Protein AF-A0A529ZF61-F1 (afdb_monomer_lite)

Structure (mmCIF, N/CA/C/O backbone):
data_AF-A0A529ZF61-F1
#
_entry.id   AF-A0A529ZF61-F1
#
loop_
_atom_site.group_PDB
_atom_site.id
_atom_site.type_symbol
_atom_site.label_atom_id
_atom_site.label_alt_id
_atom_site.label_comp_id
_atom_site.label_asym_id
_atom_site.label_entity_id
_atom_site.label_seq_id
_atom_site.pdbx_PDB_ins_code
_atom_site.Cartn_x
_atom_site.Cartn_y
_atom_site.Cartn_z
_atom_site.occupancy
_atom_site.B_iso_or_equiv
_atom_site.auth_seq_id
_atom_site.auth_comp_id
_atom_site.auth_asym_id
_atom_site.auth_atom_id
_atom_site.pdbx_PDB_model_num
ATOM 1 N N . ARG A 1 1 ? 2.790 2.480 24.244 1.00 47.09 1 ARG A N 1
ATOM 2 C CA . ARG A 1 1 ? 1.810 1.362 24.309 1.00 47.09 1 ARG A CA 1
ATOM 3 C C . ARG A 1 1 ? 0.927 1.600 25.527 1.00 47.09 1 ARG A C 1
ATOM 5 O O . ARG A 1 1 ? 1.387 1.352 26.634 1.00 47.09 1 ARG A O 1
ATOM 12 N N . ILE A 1 2 ? -0.269 2.151 25.329 1.00 49.22 2 ILE A N 1
ATOM 13 C CA . ILE A 1 2 ? -1.208 2.458 26.418 1.00 49.22 2 ILE A CA 1
ATOM 14 C C . ILE A 1 2 ? -1.855 1.134 26.850 1.00 49.22 2 ILE A C 1
ATOM 16 O O . ILE A 1 2 ? -2.255 0.342 25.997 1.00 49.22 2 ILE A O 1
ATOM 20 N N . ARG A 1 3 ? -1.831 0.834 28.154 1.00 48.50 3 ARG A N 1
ATOM 21 C CA . ARG A 1 3 ? -2.262 -0.460 28.727 1.00 48.50 3 ARG A CA 1
ATOM 22 C C . ARG A 1 3 ? -3.694 -0.446 29.280 1.00 48.50 3 ARG A C 1
ATOM 24 O O . ARG A 1 3 ? -4.163 -1.489 29.718 1.00 48.50 3 ARG A O 1
ATOM 31 N N . GLN A 1 4 ? -4.358 0.705 29.286 1.00 56.72 4 GLN A N 1
ATOM 32 C CA . GLN A 1 4 ? -5.695 0.878 29.862 1.00 56.72 4 GLN A CA 1
ATOM 33 C C . GLN A 1 4 ? -6.815 0.511 28.869 1.00 56.72 4 GLN A C 1
ATOM 35 O O . GLN A 1 4 ? -6.564 0.501 27.660 1.00 56.72 4 GLN A O 1
ATOM 40 N N . PRO A 1 5 ? -8.042 0.233 29.343 1.00 59.53 5 PRO A N 1
ATOM 41 C CA . PRO A 1 5 ? -9.235 0.117 28.504 1.00 59.53 5 PRO A CA 1
ATOM 42 C C . PRO A 1 5 ? -9.535 1.430 27.766 1.00 59.53 5 PRO A C 1
ATOM 44 O O . PRO A 1 5 ? -9.370 2.505 28.330 1.00 59.53 5 PRO A O 1
ATOM 47 N N . VAL A 1 6 ? -10.042 1.354 26.530 1.00 57.03 6 VAL A N 1
ATOM 48 C CA . VAL A 1 6 ? -10.346 2.534 25.682 1.00 57.03 6 VAL A CA 1
ATOM 49 C C . VAL A 1 6 ? -11.291 3.536 26.366 1.00 57.03 6 VAL A C 1
ATOM 51 O O . VAL A 1 6 ? -11.205 4.731 26.109 1.00 57.03 6 VAL A O 1
ATOM 54 N N . ALA A 1 7 ? -12.165 3.064 27.261 1.00 61.81 7 ALA A N 1
ATOM 55 C CA . ALA A 1 7 ? -13.092 3.900 28.026 1.00 61.81 7 ALA A CA 1
ATOM 56 C C . ALA A 1 7 ? -12.410 4.822 29.058 1.00 61.81 7 ALA A C 1
ATOM 58 O O . ALA A 1 7 ? -13.044 5.755 29.540 1.00 61.81 7 ALA A O 1
ATOM 59 N N . GLU A 1 8 ? -11.147 4.560 29.398 1.00 59.91 8 GLU A N 1
ATOM 60 C CA . GLU A 1 8 ? -10.385 5.281 30.426 1.00 59.91 8 GLU A CA 1
ATOM 61 C C . GLU A 1 8 ? -9.317 6.209 29.829 1.00 59.91 8 GLU A C 1
ATOM 63 O O . GLU A 1 8 ? -8.591 6.868 30.568 1.00 59.91 8 GLU A O 1
ATOM 68 N N . TRP A 1 9 ? -9.196 6.264 28.500 1.00 61.72 9 TRP A N 1
ATOM 69 C CA . TRP A 1 9 ? -8.177 7.077 27.838 1.00 61.72 9 TRP A CA 1
ATOM 70 C C . TRP A 1 9 ? -8.587 8.547 27.780 1.00 61.72 9 TRP A C 1
ATOM 72 O O . TRP A 1 9 ? -9.717 8.889 27.427 1.00 61.72 9 TRP A O 1
ATOM 82 N N . THR A 1 10 ? -7.632 9.425 28.065 1.00 60.22 10 THR A N 1
ATOM 83 C CA . THR A 1 10 ? -7.790 10.879 28.070 1.00 60.22 10 THR A CA 1
ATOM 84 C C . THR A 1 10 ? -6.970 11.532 26.956 1.00 60.22 10 THR A C 1
ATOM 86 O O . THR A 1 10 ? -6.077 10.922 26.364 1.00 60.22 10 THR A O 1
ATOM 89 N N . ARG A 1 11 ? -7.246 12.812 26.669 1.00 55.16 11 ARG A N 1
ATOM 90 C CA . ARG A 1 11 ? -6.496 13.605 25.673 1.00 55.16 11 ARG A CA 1
ATOM 91 C C . ARG A 1 11 ? -4.988 13.631 25.961 1.00 55.16 11 ARG A C 1
ATOM 93 O O . ARG A 1 11 ? -4.195 13.677 25.029 1.00 55.16 11 ARG A O 1
ATOM 100 N N . SER A 1 12 ? -4.610 13.553 27.234 1.00 56.81 12 SER A N 1
ATOM 101 C CA . SER A 1 12 ? -3.228 13.536 27.723 1.00 56.81 12 SER A CA 1
ATOM 102 C C . SER A 1 12 ? -2.463 12.260 27.352 1.00 56.81 12 SER A C 1
ATOM 104 O O . SER A 1 12 ? -1.235 12.266 27.337 1.00 56.81 12 SER A O 1
ATOM 106 N N . ASP A 1 13 ? -3.174 11.171 27.045 1.00 57.09 13 ASP A N 1
ATOM 107 C CA . ASP A 1 13 ? -2.575 9.871 26.732 1.00 57.09 13 ASP A CA 1
ATOM 108 C C . ASP A 1 13 ? -2.122 9.762 25.264 1.00 57.09 13 ASP A C 1
ATOM 110 O O . ASP A 1 13 ? -1.440 8.804 24.891 1.00 57.09 13 ASP A O 1
ATOM 114 N N . PHE A 1 14 ? -2.454 10.755 24.428 1.00 51.41 14 PHE A N 1
ATOM 115 C CA . PHE A 1 14 ? -2.071 10.820 23.018 1.00 51.41 14 PHE A CA 1
ATOM 116 C C . PHE A 1 14 ? -1.169 12.026 22.723 1.00 51.41 14 PHE A C 1
ATOM 118 O O . PHE A 1 14 ? -1.598 13.174 22.782 1.00 51.41 14 PHE A O 1
ATOM 125 N N . TYR A 1 15 ? 0.064 11.746 22.290 1.00 49.81 15 TYR A N 1
ATOM 126 C CA . TYR A 1 15 ? 0.941 12.705 21.616 1.00 49.81 15 TYR A CA 1
ATOM 127 C C . TYR A 1 15 ? 1.023 12.330 20.135 1.00 49.81 15 T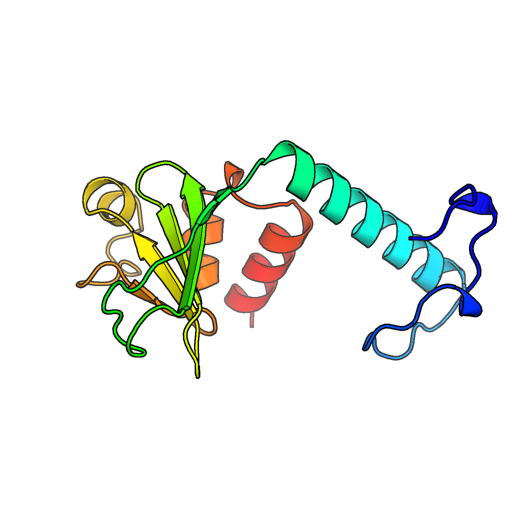YR A C 1
ATOM 129 O O . TYR A 1 15 ? 1.580 11.295 19.774 1.00 49.81 15 TYR A O 1
ATOM 137 N N . GLY A 1 16 ? 0.441 13.158 19.274 1.00 49.16 16 GLY A N 1
ATOM 138 C CA . GLY A 1 16 ? 0.479 12.992 17.827 1.00 49.16 16 GLY A CA 1
ATOM 139 C C . GLY A 1 16 ? 0.106 14.301 17.149 1.00 49.16 16 GLY A C 1
ATOM 140 O O . GLY A 1 16 ? -0.683 15.072 17.692 1.00 49.16 16 GLY A O 1
ATOM 141 N N . HIS A 1 17 ? 0.685 14.561 15.979 1.00 45.56 17 HIS A N 1
ATOM 142 C CA . HIS A 1 17 ? 0.456 15.761 15.173 1.00 45.56 17 HIS A CA 1
ATOM 143 C C . HIS A 1 17 ? -0.946 15.709 14.527 1.00 45.56 17 HIS A C 1
ATOM 145 O O . HIS A 1 17 ? -1.102 15.611 13.318 1.00 45.56 17 HIS A O 1
ATOM 151 N N . CYS A 1 18 ? -1.993 15.662 15.347 1.00 44.69 18 CYS A N 1
ATOM 152 C CA . CYS A 1 18 ? -3.380 15.775 14.921 1.00 44.69 18 CYS A CA 1
ATOM 153 C C . CYS A 1 18 ? -3.836 17.185 15.280 1.00 44.69 18 CYS A C 1
ATOM 155 O O . CYS A 1 18 ? -3.687 17.598 16.429 1.00 44.69 18 CYS A O 1
ATOM 157 N N . GLY A 1 19 ? -4.333 17.928 14.289 1.00 57.88 19 GLY A N 1
ATOM 158 C CA . GLY A 1 19 ? -4.872 19.276 14.479 1.00 57.88 19 GLY A CA 1
ATOM 159 C C . GLY A 1 19 ? -5.958 19.353 15.561 1.00 57.88 19 GLY A C 1
ATOM 160 O O . GLY A 1 19 ? -6.398 18.335 16.100 1.00 57.88 19 GLY A O 1
ATOM 161 N N . GLU A 1 20 ? -6.378 20.576 15.892 1.00 54.81 20 GLU A N 1
ATOM 162 C CA . GLU A 1 20 ? -7.343 20.843 16.965 1.00 54.81 20 GLU A CA 1
ATOM 163 C C . GLU A 1 20 ? -8.618 19.994 16.840 1.00 54.81 20 GLU A C 1
ATOM 165 O O . GLU A 1 20 ? -9.408 20.136 15.910 1.00 54.81 20 GLU A O 1
ATOM 170 N N . LEU A 1 21 ? -8.829 19.110 17.818 1.00 65.94 21 LEU A N 1
ATOM 171 C CA . LEU A 1 21 ? -10.090 18.402 18.015 1.00 65.94 21 LEU A CA 1
ATOM 172 C C . LEU A 1 21 ? -11.014 19.284 18.864 1.00 65.94 21 LEU A C 1
ATOM 174 O O . LEU A 1 21 ? -10.638 19.655 19.983 1.00 65.94 21 LEU A O 1
ATOM 178 N N . ALA A 1 22 ? -12.189 19.599 18.310 1.00 68.06 22 ALA A N 1
ATOM 179 C CA . ALA A 1 22 ? -13.136 20.590 18.826 1.00 68.06 22 ALA A CA 1
ATOM 180 C C . ALA A 1 22 ? -13.744 20.232 20.194 1.00 68.06 22 ALA A C 1
ATOM 182 O O . ALA A 1 22 ? -13.968 21.120 21.011 1.00 68.06 22 ALA A O 1
ATOM 183 N N . ASP A 1 23 ? -13.985 18.945 20.463 1.00 77.56 23 ASP A N 1
ATOM 184 C CA . ASP A 1 23 ? -14.584 18.473 21.714 1.00 77.56 23 ASP A CA 1
ATOM 185 C C . ASP A 1 23 ? -14.222 17.005 22.036 1.00 77.56 23 ASP A C 1
ATOM 187 O O . ASP A 1 23 ? -13.481 16.329 21.311 1.00 77.56 23 ASP A O 1
ATOM 191 N N . GLU A 1 24 ? -14.727 16.510 23.170 1.00 76.69 24 GLU A N 1
ATOM 192 C CA . GLU A 1 24 ? -14.509 15.137 23.635 1.00 76.69 24 GLU A CA 1
ATOM 193 C C . GLU A 1 24 ? -15.136 14.084 22.705 1.00 76.69 24 GLU A C 1
ATOM 195 O O . GLU A 1 24 ? -14.571 13.003 22.525 1.00 76.69 24 GLU A O 1
ATOM 200 N N . ALA A 1 25 ? -16.278 14.379 22.080 1.00 79.12 25 ALA A N 1
ATOM 201 C CA . ALA A 1 25 ? -16.935 13.452 21.164 1.00 79.12 25 ALA A CA 1
ATOM 202 C C . ALA A 1 25 ? -16.105 13.268 19.884 1.00 79.12 25 ALA A C 1
ATOM 204 O O . ALA A 1 25 ? -15.877 12.133 19.456 1.00 79.12 25 ALA A O 1
ATOM 205 N N . ALA A 1 26 ? -15.570 14.359 19.331 1.00 77.31 26 ALA A N 1
ATOM 206 C CA . ALA A 1 26 ? -14.634 14.350 18.212 1.00 77.31 26 ALA A CA 1
ATOM 207 C C . ALA A 1 26 ? -13.347 13.586 18.560 1.00 77.31 26 ALA A C 1
ATOM 209 O O . ALA A 1 26 ? -12.848 12.804 17.747 1.00 77.31 26 ALA A O 1
ATOM 210 N N . PHE A 1 27 ? -12.840 13.746 19.787 1.00 76.69 27 PHE A N 1
ATOM 211 C CA . PHE A 1 27 ? -11.702 12.969 20.277 1.00 76.69 27 PHE A CA 1
ATOM 212 C C . PHE A 1 27 ? -12.002 11.469 20.335 1.00 76.69 27 PHE A C 1
ATOM 214 O O . PHE A 1 27 ? -11.260 10.675 19.757 1.00 76.69 27 PHE A O 1
ATOM 221 N N . ARG A 1 28 ? -13.114 11.066 20.960 1.00 78.81 28 ARG A N 1
ATOM 222 C CA . ARG A 1 28 ? -13.519 9.654 21.053 1.00 78.81 28 ARG A CA 1
ATOM 223 C C . ARG A 1 28 ? -13.736 9.035 19.673 1.00 78.81 28 ARG A C 1
ATOM 225 O O . ARG A 1 28 ? -13.251 7.933 19.423 1.00 78.81 28 ARG A O 1
ATOM 232 N N . ALA A 1 29 ? -14.396 9.748 18.761 1.00 80.69 29 ALA A N 1
ATOM 233 C CA . ALA A 1 29 ? -14.576 9.302 17.382 1.00 80.69 29 ALA A CA 1
ATOM 234 C C . ALA A 1 29 ? -13.226 9.085 16.680 1.00 80.69 29 ALA A C 1
ATOM 236 O O . ALA A 1 29 ? -13.027 8.060 16.025 1.00 80.69 29 ALA A O 1
ATOM 237 N N . LYS A 1 30 ? -12.264 9.998 16.875 1.00 78.25 30 LYS A N 1
ATOM 238 C CA . LYS A 1 30 ? -10.925 9.863 16.295 1.00 78.25 30 LYS A CA 1
ATOM 239 C C . LYS A 1 30 ? -10.156 8.680 16.876 1.00 78.25 30 LYS A C 1
ATOM 241 O O . LYS A 1 30 ? -9.515 7.949 16.124 1.00 78.25 30 LYS A O 1
ATOM 246 N N . VAL A 1 31 ? -10.241 8.460 18.187 1.00 83.25 31 VAL A N 1
ATOM 247 C CA . VAL A 1 31 ? -9.620 7.306 18.856 1.00 83.25 31 VAL A CA 1
ATOM 248 C C . VAL A 1 31 ? -10.198 5.995 18.326 1.00 83.25 31 VAL A C 1
ATOM 250 O O . VAL A 1 31 ? -9.433 5.087 18.005 1.00 83.25 31 VAL A O 1
ATOM 253 N N . LEU A 1 32 ? -11.523 5.901 18.181 1.00 84.38 32 LEU A N 1
ATOM 254 C CA . LEU A 1 32 ? -12.179 4.718 17.617 1.00 84.38 32 LEU A CA 1
ATOM 255 C C . LEU A 1 32 ? -11.751 4.466 16.166 1.00 84.38 32 LEU A C 1
ATOM 257 O O . LEU A 1 32 ? -11.421 3.335 15.821 1.00 84.38 32 LEU A O 1
ATOM 261 N N . GLU A 1 33 ? -11.673 5.510 15.338 1.00 84.00 33 GLU A N 1
ATOM 262 C CA . GLU A 1 33 ? -11.172 5.400 13.963 1.00 84.00 33 GLU A CA 1
ATOM 263 C C . GLU A 1 33 ? -9.716 4.907 13.918 1.00 84.00 33 GLU A C 1
ATOM 265 O O . GLU A 1 33 ? -9.391 4.015 13.136 1.00 84.00 33 GLU A O 1
ATOM 270 N N . GLN A 1 34 ? -8.834 5.447 14.768 1.00 83.00 34 GLN A N 1
ATOM 271 C CA . GLN A 1 34 ? -7.437 5.004 14.847 1.00 83.00 34 GLN A CA 1
ATOM 272 C C . GLN A 1 34 ? -7.317 3.559 15.347 1.00 83.00 34 GLN A C 1
ATOM 274 O O . GLN A 1 34 ? -6.484 2.800 14.849 1.00 83.00 34 GLN A O 1
ATOM 279 N N . ALA A 1 35 ? -8.148 3.161 16.314 1.00 86.19 35 ALA A N 1
ATOM 280 C CA . ALA A 1 35 ? -8.184 1.795 16.821 1.00 86.19 35 ALA A CA 1
ATOM 281 C C . ALA A 1 35 ? -8.637 0.805 15.737 1.00 86.19 35 ALA A C 1
ATOM 283 O O . ALA A 1 35 ? -8.012 -0.245 15.570 1.00 86.19 35 ALA A O 1
ATOM 284 N N . GLU A 1 36 ? -9.669 1.161 14.971 1.00 88.06 36 GLU A N 1
ATOM 285 C CA . GLU A 1 36 ? -10.163 0.352 13.858 1.00 88.06 36 GLU A CA 1
ATOM 286 C C . GLU A 1 36 ? -9.129 0.259 12.731 1.00 88.06 36 GLU A C 1
ATOM 288 O O . GLU A 1 36 ? -8.788 -0.839 12.300 1.00 88.06 36 GLU A O 1
ATOM 293 N N . HIS A 1 37 ? -8.512 1.380 12.347 1.00 88.69 37 HIS A N 1
ATOM 294 C CA . HIS A 1 37 ? -7.414 1.400 11.376 1.00 88.69 37 HIS A CA 1
ATOM 295 C C . HIS A 1 37 ? -6.250 0.494 11.801 1.00 88.69 37 HIS A C 1
ATOM 297 O O . HIS A 1 37 ? -5.719 -0.276 11.001 1.00 88.69 37 HIS A O 1
ATOM 303 N N . ALA A 1 38 ? -5.869 0.527 13.081 1.00 86.38 38 ALA A N 1
ATOM 304 C CA . ALA A 1 38 ? -4.832 -0.350 13.617 1.00 86.38 38 ALA A CA 1
ATOM 305 C C . ALA A 1 38 ? -5.245 -1.833 13.604 1.00 86.38 38 ALA A C 1
ATOM 307 O O . ALA A 1 38 ? -4.393 -2.703 13.397 1.00 86.38 38 ALA A O 1
ATOM 308 N N . ARG A 1 39 ? -6.530 -2.140 13.822 1.00 90.88 39 ARG A N 1
ATOM 309 C CA . ARG A 1 39 ? -7.083 -3.500 13.740 1.00 90.88 39 ARG A CA 1
ATOM 310 C C . ARG A 1 39 ? -7.047 -4.020 12.305 1.00 90.88 39 ARG A C 1
ATOM 312 O O . ARG A 1 39 ? -6.529 -5.112 12.080 1.00 90.88 39 ARG A O 1
ATOM 319 N N . GLU A 1 40 ? -7.532 -3.230 11.351 1.00 91.88 40 GLU A N 1
ATOM 320 C CA . GLU A 1 40 ? -7.522 -3.558 9.922 1.00 91.88 40 GLU A CA 1
ATOM 321 C C . GLU A 1 40 ? -6.085 -3.743 9.412 1.00 91.88 40 GLU A C 1
ATOM 323 O O . GLU A 1 40 ? -5.786 -4.760 8.792 1.00 91.88 40 GLU A O 1
ATOM 328 N N . LYS A 1 41 ? -5.149 -2.848 9.769 1.00 89.38 41 LYS A N 1
ATOM 329 C CA . LYS A 1 41 ? -3.721 -2.993 9.421 1.00 89.38 41 LYS A CA 1
ATOM 330 C C . LYS A 1 41 ? -3.125 -4.323 9.880 1.00 89.38 41 LYS A C 1
ATOM 332 O O . LYS A 1 41 ? -2.369 -4.941 9.135 1.00 89.38 41 LYS A O 1
ATOM 337 N N . ARG A 1 42 ? -3.462 -4.777 11.092 1.00 88.69 42 ARG A N 1
ATOM 338 C CA . ARG A 1 42 ? -3.010 -6.085 11.599 1.00 88.69 42 ARG A CA 1
ATOM 339 C C . ARG A 1 42 ? -3.631 -7.240 10.820 1.00 88.69 42 ARG A C 1
ATOM 341 O O . ARG A 1 42 ? -2.936 -8.213 10.558 1.00 88.69 42 ARG A O 1
ATOM 348 N N . ALA A 1 43 ? -4.907 -7.131 10.455 1.00 90.56 43 ALA A N 1
ATOM 349 C CA . ALA A 1 43 ? -5.606 -8.155 9.682 1.00 90.56 43 ALA A CA 1
ATOM 350 C C . ALA A 1 43 ? -5.061 -8.290 8.250 1.00 90.56 43 ALA A C 1
ATOM 352 O O . ALA A 1 43 ? -4.992 -9.400 7.735 1.00 90.56 43 ALA A O 1
ATOM 353 N N . LEU A 1 44 ? -4.624 -7.183 7.639 1.00 92.44 44 LEU A N 1
ATOM 354 C CA . LEU A 1 44 ? -4.016 -7.178 6.304 1.00 92.44 44 LEU A CA 1
ATOM 355 C C . LEU A 1 44 ? -2.629 -7.833 6.264 1.00 92.44 44 LEU A C 1
ATOM 357 O O . LEU A 1 44 ? -2.164 -8.178 5.184 1.00 92.44 44 LEU A O 1
ATOM 361 N N . ALA A 1 45 ? -1.971 -7.994 7.420 1.00 91.75 45 ALA A N 1
ATOM 362 C CA . ALA A 1 45 ? -0.707 -8.720 7.571 1.00 91.75 45 ALA A CA 1
ATOM 363 C C . ALA A 1 45 ? 0.374 -8.342 6.535 1.00 91.75 45 ALA A C 1
ATOM 365 O O . ALA A 1 45 ? 1.132 -9.197 6.069 1.00 91.75 45 ALA A O 1
ATOM 366 N N . ARG A 1 46 ? 0.445 -7.050 6.181 1.00 93.25 46 ARG A N 1
ATOM 367 C CA . ARG A 1 46 ? 1.435 -6.516 5.236 1.00 93.25 46 ARG A CA 1
ATOM 368 C C . ARG A 1 46 ? 2.846 -6.823 5.726 1.00 93.25 46 ARG A C 1
ATOM 370 O O . ARG A 1 46 ? 3.129 -6.719 6.921 1.00 93.25 46 ARG A O 1
ATOM 377 N N . GLN A 1 47 ? 3.728 -7.180 4.801 1.00 93.44 47 GLN A N 1
ATOM 378 C CA . GLN A 1 47 ? 5.085 -7.593 5.145 1.00 93.44 47 GLN A CA 1
ATOM 379 C C . GLN A 1 47 ? 6.073 -6.470 4.872 1.00 93.44 47 GLN A C 1
ATOM 381 O O . GLN A 1 47 ? 6.261 -6.063 3.729 1.00 93.44 47 GLN A O 1
ATOM 386 N N . GLU A 1 48 ? 6.730 -5.995 5.923 1.00 92.38 48 GLU A N 1
ATOM 387 C CA . GLU A 1 48 ? 7.883 -5.115 5.780 1.00 92.38 48 GLU A CA 1
ATOM 388 C C . GLU A 1 48 ? 9.107 -5.940 5.385 1.00 92.38 48 GLU A C 1
ATOM 390 O O . GLU A 1 48 ? 9.470 -6.919 6.041 1.00 92.38 48 GLU A O 1
ATOM 395 N N . VAL A 1 49 ? 9.754 -5.536 4.300 1.00 92.56 49 VAL A N 1
ATOM 396 C CA . VAL A 1 49 ? 10.949 -6.175 3.764 1.00 92.56 49 VAL A CA 1
ATOM 397 C C . VAL A 1 49 ? 12.034 -5.134 3.544 1.00 92.56 49 VAL A C 1
ATOM 399 O O . VAL A 1 49 ? 11.782 -3.981 3.185 1.00 92.56 49 VAL A O 1
ATOM 402 N N . ARG A 1 50 ? 13.285 -5.551 3.737 1.00 91.69 50 ARG A N 1
ATOM 403 C CA . ARG A 1 50 ? 14.420 -4.748 3.286 1.00 91.69 50 ARG A CA 1
ATOM 404 C C . ARG A 1 50 ? 14.478 -4.831 1.771 1.00 91.69 50 ARG A C 1
ATOM 406 O O . ARG A 1 50 ? 14.411 -5.920 1.209 1.00 91.69 50 ARG A O 1
ATOM 413 N N . SER A 1 51 ? 14.623 -3.686 1.127 1.00 89.94 51 SER A N 1
ATOM 414 C CA . SER A 1 51 ? 14.781 -3.604 -0.316 1.00 89.94 51 SER A CA 1
ATOM 415 C C . SER A 1 51 ? 15.832 -2.561 -0.634 1.00 89.94 51 SER A C 1
ATOM 417 O O . SER A 1 51 ? 15.883 -1.532 0.027 1.00 89.94 51 SER A O 1
ATOM 419 N N . THR A 1 52 ? 16.658 -2.850 -1.634 1.00 90.25 52 THR A N 1
ATOM 420 C CA . THR A 1 52 ? 17.597 -1.908 -2.261 1.00 90.25 52 THR A CA 1
ATOM 421 C C . THR A 1 52 ? 17.297 -1.776 -3.755 1.00 90.25 52 THR A C 1
ATOM 423 O O . THR A 1 52 ? 18.190 -1.500 -4.557 1.00 90.25 52 THR A O 1
ATOM 426 N N . ALA A 1 53 ? 16.052 -2.065 -4.149 1.00 88.75 53 ALA A N 1
ATOM 427 C CA . ALA A 1 53 ? 15.603 -1.946 -5.527 1.00 88.75 53 ALA A CA 1
ATOM 428 C C . ALA A 1 53 ? 15.772 -0.505 -6.022 1.00 88.75 53 ALA A C 1
ATOM 430 O O . ALA A 1 53 ? 15.573 0.446 -5.264 1.00 88.75 53 ALA A O 1
ATOM 431 N N . GLN A 1 54 ? 16.132 -0.353 -7.293 1.00 90.06 54 GLN A N 1
ATOM 432 C CA . GLN A 1 54 ? 16.142 0.954 -7.937 1.00 90.06 54 GLN A CA 1
ATOM 433 C C . GLN A 1 54 ? 14.699 1.351 -8.238 1.00 90.06 54 GLN A C 1
ATOM 435 O O . GLN A 1 54 ? 13.975 0.601 -8.891 1.00 90.06 54 GLN A O 1
ATOM 440 N N . THR A 1 55 ? 14.290 2.508 -7.735 1.00 90.31 55 THR A N 1
ATOM 441 C CA . THR A 1 55 ? 12.989 3.118 -8.018 1.00 90.31 55 THR A CA 1
ATOM 442 C C . THR A 1 55 ? 13.214 4.456 -8.729 1.00 90.31 55 THR A C 1
ATOM 444 O O . THR A 1 55 ? 14.335 4.976 -8.682 1.00 90.31 55 THR A O 1
ATOM 447 N N . PRO A 1 56 ? 12.187 5.050 -9.358 1.00 87.62 56 PRO A N 1
ATOM 448 C CA . PRO A 1 56 ? 12.295 6.388 -9.945 1.00 87.62 56 PRO A CA 1
ATOM 449 C C . PRO A 1 56 ? 12.767 7.462 -8.950 1.00 87.62 56 PRO A C 1
ATOM 451 O O . PRO A 1 56 ? 13.431 8.416 -9.344 1.00 87.62 56 PRO A O 1
ATOM 454 N N . TRP A 1 57 ? 12.510 7.263 -7.652 1.00 88.81 57 TRP A N 1
ATOM 455 C CA . TRP A 1 57 ? 12.910 8.165 -6.562 1.00 88.81 57 TRP A CA 1
ATOM 456 C C . TRP A 1 57 ? 14.271 7.810 -5.939 1.00 88.81 57 TRP A C 1
ATOM 458 O O . TRP A 1 57 ? 14.625 8.286 -4.861 1.00 88.81 57 TRP A O 1
ATOM 468 N N . GLY A 1 58 ? 15.045 6.954 -6.610 1.00 89.38 58 GLY A N 1
ATOM 469 C CA . GLY A 1 58 ? 16.337 6.457 -6.150 1.00 89.38 58 GLY A CA 1
ATOM 470 C C . GLY A 1 58 ? 16.259 5.082 -5.475 1.00 89.38 58 GLY A C 1
ATOM 471 O O . GLY A 1 58 ? 15.261 4.362 -5.600 1.00 89.38 58 GLY A O 1
ATOM 472 N N . PRO A 1 59 ? 17.330 4.660 -4.781 1.00 91.00 59 PRO A N 1
ATOM 473 C CA . PRO A 1 59 ? 17.369 3.359 -4.129 1.00 91.00 59 PRO A CA 1
ATOM 474 C C . PRO A 1 59 ? 16.342 3.263 -2.998 1.00 91.00 59 PRO A C 1
ATOM 476 O O . PRO A 1 59 ? 16.297 4.107 -2.100 1.00 91.00 59 PRO A O 1
ATOM 479 N N . SER A 1 60 ? 15.553 2.191 -3.013 1.00 92.25 60 SER A N 1
ATOM 480 C CA . SER A 1 60 ? 14.684 1.826 -1.897 1.00 92.25 60 SER A CA 1
ATOM 481 C C . SER A 1 60 ? 15.518 1.616 -0.626 1.00 92.25 60 SER A C 1
ATOM 483 O O . SER A 1 60 ? 16.625 1.079 -0.677 1.00 92.25 60 SER A O 1
ATOM 485 N N . GLN A 1 61 ? 14.993 2.074 0.508 1.00 92.81 61 GLN A N 1
ATOM 486 C CA . GLN A 1 61 ? 15.546 1.858 1.851 1.00 92.81 61 GLN A CA 1
ATOM 487 C C . GLN A 1 61 ? 14.712 0.848 2.652 1.00 92.81 61 GLN A C 1
ATOM 489 O O . GLN A 1 61 ? 15.183 0.252 3.621 1.00 92.81 61 GLN A O 1
ATOM 494 N N . GLY A 1 62 ? 13.474 0.630 2.221 1.00 93.00 62 GLY A N 1
ATOM 495 C CA . GLY A 1 62 ? 12.550 -0.348 2.762 1.00 93.00 62 GLY A CA 1
ATOM 496 C C . GLY A 1 62 ? 11.348 -0.482 1.844 1.00 93.00 62 GLY A C 1
ATOM 497 O O . GLY A 1 62 ? 11.062 0.406 1.038 1.00 93.00 62 GLY A O 1
ATOM 498 N N . ALA A 1 63 ? 10.652 -1.604 1.952 1.00 93.81 63 ALA A N 1
ATOM 499 C CA . ALA A 1 63 ? 9.429 -1.824 1.210 1.00 93.81 63 ALA A CA 1
ATOM 500 C C . ALA A 1 63 ? 8.385 -2.542 2.062 1.00 93.81 63 ALA A C 1
ATOM 502 O O . ALA A 1 63 ? 8.713 -3.334 2.940 1.00 93.81 63 ALA A O 1
ATOM 503 N N . THR A 1 64 ? 7.119 -2.271 1.783 1.00 95.19 64 THR A N 1
ATOM 504 C CA . THR A 1 64 ? 5.976 -2.978 2.350 1.00 95.19 64 THR A CA 1
ATOM 505 C C . THR A 1 64 ? 5.278 -3.733 1.235 1.00 95.19 64 THR A C 1
ATOM 507 O O . THR A 1 64 ? 4.772 -3.128 0.291 1.00 95.19 64 THR A O 1
ATOM 510 N N . VAL A 1 65 ? 5.222 -5.054 1.340 1.00 95.12 65 VAL A N 1
ATOM 511 C CA . VAL A 1 65 ? 4.464 -5.901 0.421 1.00 95.12 65 VAL A CA 1
ATOM 512 C C . VAL A 1 65 ? 3.003 -5.897 0.861 1.00 95.12 65 VAL A C 1
ATOM 514 O O . VAL A 1 65 ? 2.678 -6.329 1.970 1.00 95.12 65 VAL A O 1
ATOM 517 N N . PHE A 1 66 ? 2.130 -5.380 -0.004 1.00 94.25 66 PHE A N 1
ATOM 518 C CA . PHE A 1 66 ? 0.682 -5.347 0.223 1.00 94.25 66 PHE A CA 1
ATOM 519 C C . PHE A 1 66 ? 0.031 -6.637 -0.268 1.00 94.25 66 PHE A C 1
ATOM 521 O O . PHE A 1 66 ? -0.856 -7.175 0.385 1.00 94.25 66 PHE A O 1
ATOM 528 N N . ALA A 1 67 ? 0.489 -7.132 -1.415 1.00 93.75 67 ALA A N 1
ATOM 529 C CA . ALA A 1 67 ? 0.128 -8.423 -1.976 1.00 93.75 67 ALA A CA 1
ATOM 530 C C . ALA A 1 67 ? 1.167 -8.831 -3.019 1.00 93.75 67 ALA A C 1
ATOM 532 O O . ALA A 1 67 ? 2.028 -8.038 -3.403 1.00 93.75 67 ALA A O 1
ATOM 533 N N . ASP A 1 68 ? 1.042 -10.053 -3.530 1.00 92.88 68 ASP A N 1
ATOM 534 C CA . ASP A 1 68 ? 1.839 -10.478 -4.672 1.00 92.88 68 ASP A CA 1
ATOM 535 C C . ASP A 1 68 ? 1.647 -9.525 -5.867 1.00 92.88 68 ASP A C 1
ATOM 537 O O . ASP A 1 68 ? 0.520 -9.273 -6.330 1.00 92.88 68 ASP A O 1
ATOM 541 N N . GLY A 1 69 ? 2.770 -8.960 -6.313 1.00 92.56 69 GLY A N 1
ATOM 542 C CA . GLY A 1 69 ? 2.835 -7.967 -7.376 1.00 92.56 69 GLY A CA 1
ATOM 543 C C . GLY A 1 69 ? 2.420 -6.539 -6.996 1.00 92.56 69 GLY A C 1
ATOM 544 O O . GLY A 1 69 ? 2.267 -5.732 -7.914 1.00 92.56 69 GLY A O 1
ATOM 545 N N . VAL A 1 70 ? 2.217 -6.225 -5.708 1.00 94.12 70 VAL A N 1
ATOM 546 C CA . VAL A 1 70 ? 1.912 -4.872 -5.198 1.00 94.12 70 VAL A CA 1
ATOM 547 C C . VAL A 1 70 ? 2.813 -4.552 -4.004 1.00 94.12 70 VAL A C 1
ATOM 549 O O . VAL A 1 70 ? 2.594 -5.043 -2.891 1.00 94.12 70 VAL A O 1
ATOM 552 N N . THR A 1 71 ? 3.800 -3.685 -4.223 1.00 94.88 71 THR A N 1
ATOM 553 C CA . THR A 1 71 ? 4.808 -3.338 -3.213 1.00 94.88 71 THR A CA 1
ATOM 554 C C . THR A 1 71 ? 4.924 -1.831 -3.078 1.00 94.88 71 THR A C 1
ATOM 556 O O . THR A 1 71 ? 5.144 -1.145 -4.065 1.00 94.88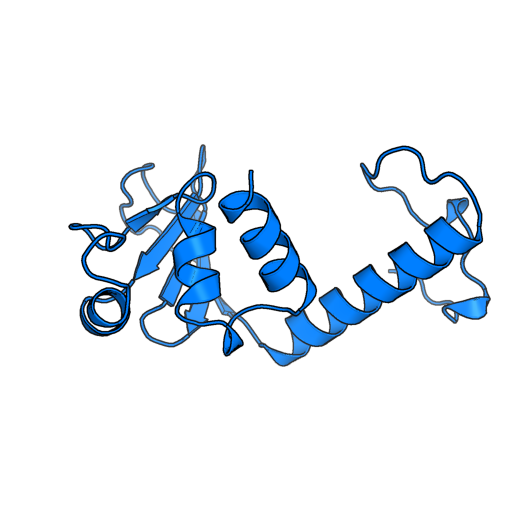 71 THR A O 1
ATOM 559 N N . CYS A 1 72 ? 4.818 -1.304 -1.864 1.00 94.00 72 CYS A N 1
ATOM 560 C CA . CYS A 1 72 ? 5.119 0.095 -1.583 1.00 94.00 72 CYS A CA 1
ATOM 561 C C . CYS A 1 72 ? 6.594 0.231 -1.200 1.00 94.00 72 CYS A C 1
ATOM 563 O O . CYS A 1 72 ? 7.045 -0.427 -0.266 1.00 94.00 72 CYS A O 1
ATOM 565 N N . HIS A 1 73 ? 7.348 1.056 -1.914 1.00 93.75 73 HIS A N 1
ATOM 566 C CA . HIS A 1 73 ? 8.737 1.372 -1.620 1.00 93.75 73 HIS A CA 1
ATOM 567 C C . HIS A 1 73 ? 8.834 2.695 -0.872 1.00 93.75 73 HIS A C 1
ATOM 569 O O . HIS A 1 73 ? 8.154 3.656 -1.209 1.00 93.75 73 HIS A O 1
ATOM 575 N N . SER A 1 74 ? 9.738 2.745 0.100 1.00 90.38 74 SER A N 1
ATOM 576 C CA . SER A 1 74 ? 10.184 3.970 0.753 1.00 90.38 74 SER A CA 1
ATOM 577 C C . SER A 1 74 ? 11.644 4.222 0.378 1.00 90.38 74 SER A C 1
ATOM 579 O O . SER A 1 74 ? 12.461 3.291 0.365 1.00 90.38 74 SER A O 1
ATOM 581 N N . THR A 1 75 ? 11.962 5.465 0.028 1.00 89.88 75 THR A N 1
ATOM 582 C CA . THR A 1 75 ? 13.310 5.963 -0.275 1.00 89.88 75 THR A CA 1
ATOM 583 C C . THR A 1 75 ? 13.663 7.118 0.666 1.00 89.88 75 THR A C 1
ATOM 585 O O . THR A 1 75 ? 12.858 7.522 1.502 1.00 89.88 75 THR A O 1
ATOM 588 N N . ALA A 1 76 ? 14.865 7.678 0.513 1.00 85.38 76 ALA A N 1
ATOM 589 C CA . ALA A 1 76 ? 15.330 8.794 1.335 1.00 85.38 76 ALA A CA 1
ATOM 590 C C . ALA A 1 76 ? 14.519 10.092 1.151 1.00 85.38 76 ALA A C 1
ATOM 592 O O . ALA A 1 76 ? 14.557 10.944 2.036 1.00 85.38 76 ALA A O 1
ATOM 593 N N . SER A 1 77 ? 13.844 10.260 0.008 1.00 79.19 77 SER A N 1
ATOM 594 C CA . SER A 1 77 ? 13.090 11.479 -0.320 1.00 79.19 77 SER A CA 1
ATOM 595 C C . SER A 1 77 ? 11.594 11.217 -0.443 1.00 79.19 77 SER A C 1
ATOM 597 O O . SER A 1 77 ? 10.810 11.932 0.167 1.00 79.19 77 SER A O 1
ATOM 599 N N . HIS A 1 78 ? 11.212 10.200 -1.218 1.00 84.00 78 HIS A N 1
ATOM 600 C CA . HIS A 1 78 ? 9.816 9.874 -1.531 1.00 84.00 78 HIS A CA 1
ATOM 601 C C . HIS A 1 78 ? 9.534 8.377 -1.387 1.00 84.00 78 HIS A C 1
ATOM 603 O O . HIS A 1 78 ? 10.413 7.572 -1.057 1.00 84.00 78 HIS A O 1
ATOM 609 N N . GLY A 1 79 ? 8.303 7.988 -1.674 1.00 87.12 79 GLY A N 1
ATOM 610 C CA . GLY A 1 79 ? 7.896 6.606 -1.798 1.00 87.12 79 GLY A CA 1
ATOM 611 C C . GLY A 1 79 ? 6.841 6.436 -2.875 1.00 87.12 79 GLY A C 1
ATOM 612 O O . GLY A 1 79 ? 6.422 7.377 -3.550 1.00 87.12 79 GLY A O 1
ATOM 613 N N . GLY A 1 80 ? 6.401 5.200 -3.032 1.00 91.00 80 GLY A N 1
ATOM 614 C CA . GLY A 1 80 ? 5.296 4.902 -3.920 1.00 91.00 80 GLY A CA 1
ATOM 615 C C . GLY A 1 80 ? 5.129 3.421 -4.174 1.00 91.00 80 GLY A C 1
ATOM 616 O O . GLY A 1 80 ? 5.917 2.578 -3.740 1.00 91.00 80 GLY A O 1
ATOM 617 N N . PHE A 1 81 ? 4.066 3.096 -4.886 1.00 92.31 81 PHE A N 1
ATOM 618 C CA . PHE A 1 81 ? 3.711 1.735 -5.229 1.00 92.31 81 PHE A CA 1
ATOM 619 C C . PHE A 1 81 ? 4.390 1.311 -6.519 1.00 92.31 81 PHE A C 1
ATOM 621 O O . PHE A 1 81 ? 4.338 2.005 -7.524 1.00 92.31 81 PHE A O 1
ATOM 628 N N . HIS A 1 82 ? 4.970 0.124 -6.498 1.00 93.44 82 HIS A N 1
ATOM 629 C CA . HIS A 1 82 ? 5.383 -0.606 -7.674 1.00 93.44 82 HIS A CA 1
ATOM 630 C C . HIS A 1 82 ? 4.398 -1.752 -7.917 1.00 93.44 82 HIS A C 1
ATOM 632 O O . HIS A 1 82 ? 4.145 -2.582 -7.031 1.00 93.44 82 HIS A O 1
ATOM 638 N N . LEU A 1 83 ? 3.842 -1.784 -9.125 1.00 93.31 83 LEU A N 1
ATOM 639 C CA . LEU A 1 83 ? 2.933 -2.814 -9.599 1.00 93.31 83 LEU A CA 1
ATOM 640 C C . LEU A 1 83 ? 3.642 -3.703 -10.618 1.00 93.31 83 LEU A C 1
ATOM 642 O O . LEU A 1 83 ? 4.124 -3.232 -11.645 1.00 93.31 83 LEU A O 1
ATOM 646 N N . SER A 1 84 ? 3.613 -5.012 -10.377 1.00 93.19 84 SER A N 1
ATOM 647 C CA . SER A 1 84 ? 3.938 -6.003 -11.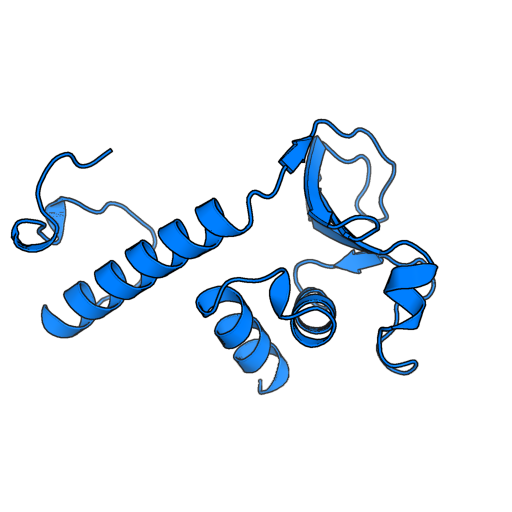413 1.00 93.19 84 SER A CA 1
ATOM 648 C C . SER A 1 84 ? 3.099 -5.771 -12.682 1.00 93.19 84 SER A C 1
ATOM 650 O O . SER A 1 84 ? 1.976 -5.262 -12.577 1.00 93.19 84 SER A O 1
ATOM 652 N N . PRO A 1 85 ? 3.571 -6.172 -13.875 1.00 91.38 85 PRO A N 1
ATOM 653 C CA . PRO A 1 85 ? 2.814 -6.017 -15.118 1.00 91.38 85 PRO A CA 1
ATOM 654 C C . PRO A 1 85 ? 1.376 -6.562 -15.043 1.00 91.38 85 PRO A C 1
ATOM 656 O O . PRO A 1 85 ? 0.451 -5.937 -15.566 1.00 91.38 85 PRO A O 1
ATOM 659 N N . GLU A 1 86 ? 1.170 -7.679 -14.340 1.00 92.81 86 GLU A N 1
ATOM 660 C CA . GLU A 1 86 ? -0.122 -8.347 -14.142 1.00 92.81 86 GLU A CA 1
ATOM 661 C C . GLU A 1 86 ? -1.063 -7.580 -13.206 1.00 92.81 86 GLU A C 1
ATOM 663 O O . GLU A 1 86 ? -2.286 -7.702 -13.298 1.00 92.81 86 GLU A O 1
ATOM 668 N N . ARG A 1 87 ? -0.520 -6.804 -12.265 1.00 93.00 87 ARG A N 1
ATOM 669 C CA . ARG A 1 87 ? -1.318 -5.908 -11.418 1.00 93.00 87 ARG A CA 1
ATOM 670 C C . ARG A 1 87 ? -1.566 -4.592 -12.130 1.00 93.00 87 ARG A C 1
ATOM 672 O O . ARG A 1 87 ? -2.697 -4.120 -12.154 1.00 93.00 87 ARG A O 1
ATOM 679 N N . ASN A 1 88 ? -0.550 -4.053 -12.788 1.00 90.38 88 ASN A N 1
ATOM 680 C CA . ASN A 1 88 ? -0.639 -2.806 -13.529 1.00 90.38 88 ASN A CA 1
ATOM 681 C C . ASN A 1 88 ? -1.678 -2.892 -14.665 1.00 90.38 88 ASN A C 1
ATOM 683 O O . ASN A 1 88 ? -2.371 -1.922 -14.938 1.00 90.38 88 ASN A O 1
ATOM 687 N N . CYS A 1 89 ? -1.879 -4.062 -15.287 1.00 89.38 89 CYS A N 1
ATOM 688 C CA . CYS A 1 89 ? -2.922 -4.240 -1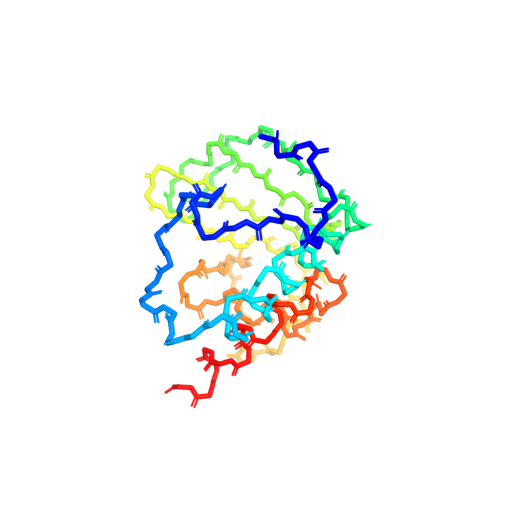6.306 1.00 89.38 89 CYS A CA 1
ATOM 689 C C . CYS A 1 89 ? -4.366 -4.189 -15.775 1.00 89.38 89 CYS A C 1
ATOM 691 O O . CYS A 1 89 ? -5.288 -4.052 -16.576 1.00 89.38 89 CYS A O 1
ATOM 693 N N . LYS A 1 90 ? -4.569 -4.296 -14.456 1.00 90.69 90 LYS A N 1
ATOM 694 C CA . LYS A 1 90 ? -5.887 -4.160 -13.814 1.00 90.69 90 LYS A CA 1
ATOM 695 C C . LYS A 1 90 ? -6.242 -2.708 -13.505 1.00 90.69 90 LYS A C 1
ATOM 697 O O . LYS A 1 90 ? -7.406 -2.424 -13.243 1.00 90.69 90 LYS A O 1
ATOM 702 N N . VAL A 1 91 ? -5.253 -1.816 -13.523 1.00 87.62 91 VAL A N 1
ATOM 703 C CA . VAL A 1 91 ? -5.471 -0.371 -13.428 1.00 87.62 91 VAL A CA 1
ATOM 704 C C . VAL A 1 91 ? -6.095 0.109 -14.738 1.00 87.62 91 VAL A C 1
ATOM 706 O O . VAL A 1 91 ? -5.725 -0.370 -15.813 1.00 87.62 91 VAL A O 1
ATOM 709 N N . ASP A 1 92 ? -7.037 1.053 -14.657 1.00 83.69 92 ASP A N 1
ATOM 710 C CA . ASP A 1 92 ? -7.634 1.668 -15.845 1.00 83.69 92 ASP A CA 1
ATOM 711 C C . ASP A 1 92 ? -6.540 2.209 -16.777 1.00 83.69 92 ASP A C 1
ATOM 713 O O . ASP A 1 92 ? -5.603 2.878 -16.337 1.00 83.69 92 ASP A O 1
ATOM 717 N N . ALA A 1 93 ? -6.656 1.931 -18.076 1.00 83.50 93 ALA A N 1
ATOM 718 C CA . ALA A 1 93 ? -5.625 2.267 -19.054 1.00 83.50 93 ALA A CA 1
ATOM 719 C C . ALA A 1 93 ? -5.287 3.769 -19.104 1.00 83.50 93 ALA A C 1
ATOM 721 O O . ALA A 1 93 ? -4.182 4.121 -19.506 1.00 83.50 93 ALA A O 1
ATOM 722 N N . ARG A 1 94 ?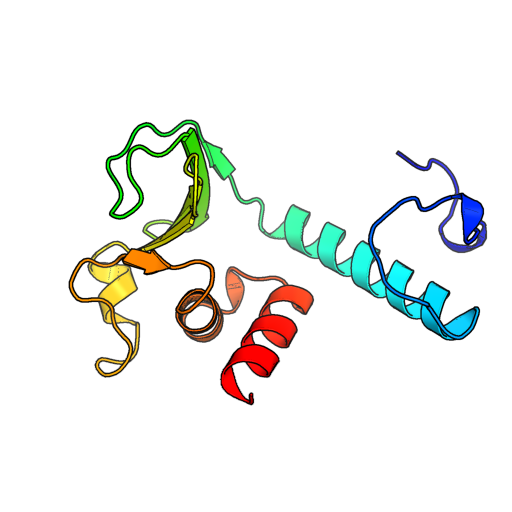 -6.211 4.650 -18.695 1.00 80.38 94 ARG A N 1
ATOM 723 C CA . ARG A 1 94 ? -6.003 6.106 -18.647 1.00 80.38 94 ARG A CA 1
ATOM 724 C C . ARG A 1 94 ? -5.198 6.560 -17.428 1.00 80.38 94 ARG A C 1
ATOM 726 O O . ARG A 1 94 ? -4.681 7.669 -17.442 1.00 80.38 94 ARG A O 1
ATOM 733 N N . LEU A 1 95 ? -5.131 5.728 -16.390 1.00 77.69 95 LEU A N 1
ATOM 734 C CA . LEU A 1 95 ? -4.521 6.024 -15.088 1.00 77.69 95 LEU A CA 1
ATOM 735 C C . LEU A 1 95 ? -3.286 5.156 -14.802 1.00 77.69 95 LEU A C 1
ATOM 737 O O . LEU A 1 95 ? -2.579 5.363 -13.820 1.00 77.69 95 LEU A O 1
ATOM 741 N N . ARG A 1 96 ? -3.039 4.153 -15.645 1.00 82.19 96 ARG A N 1
ATOM 742 C CA . ARG A 1 96 ? -1.943 3.201 -15.506 1.00 82.19 96 ARG A CA 1
ATOM 743 C C . ARG A 1 96 ? -0.591 3.869 -15.779 1.00 82.19 96 ARG A C 1
ATOM 745 O O . ARG A 1 96 ? -0.372 4.411 -16.861 1.00 82.19 96 ARG A O 1
ATOM 752 N N . ALA A 1 97 ? 0.356 3.714 -14.855 1.00 79.19 97 ALA A N 1
ATOM 753 C CA . ALA A 1 97 ? 1.745 4.113 -15.069 1.00 79.19 97 ALA A CA 1
ATOM 754 C C . ALA A 1 97 ? 2.435 3.198 -16.098 1.00 79.19 97 ALA A C 1
ATOM 756 O O . ALA A 1 97 ? 2.309 1.968 -16.040 1.00 79.19 97 ALA A O 1
ATOM 757 N N . ALA A 1 98 ? 3.183 3.777 -17.041 1.00 81.62 98 ALA A N 1
ATOM 758 C CA . ALA A 1 98 ? 3.861 3.014 -18.093 1.00 81.62 98 ALA A CA 1
ATOM 759 C C . ALA A 1 98 ? 4.969 2.102 -17.535 1.00 81.62 98 ALA A C 1
ATOM 761 O O . ALA A 1 98 ? 5.133 0.973 -17.998 1.00 81.62 98 ALA A O 1
ATOM 762 N N . ASP A 1 99 ? 5.677 2.576 -16.514 1.00 82.62 99 ASP A N 1
ATOM 763 C CA . ASP A 1 99 ? 6.759 1.885 -15.807 1.00 82.62 99 ASP A CA 1
ATOM 764 C C . ASP A 1 99 ? 6.274 1.072 -14.590 1.00 82.62 99 ASP A C 1
ATOM 766 O O . ASP A 1 99 ? 7.058 0.349 -13.981 1.00 82.62 99 ASP A O 1
ATOM 770 N N . GLY A 1 100 ? 4.981 1.156 -14.256 1.00 84.12 100 GLY A N 1
ATOM 771 C CA . GLY A 1 100 ? 4.381 0.469 -13.113 1.00 84.12 100 GLY A CA 1
ATOM 772 C C . GLY A 1 100 ? 4.665 1.118 -11.758 1.00 84.12 100 GLY A C 1
ATOM 773 O O . GLY A 1 100 ? 4.302 0.522 -10.743 1.00 84.12 100 GLY A O 1
ATOM 774 N N . PHE A 1 101 ? 5.273 2.308 -11.723 1.00 85.62 101 PHE A N 1
ATOM 775 C CA . PHE A 1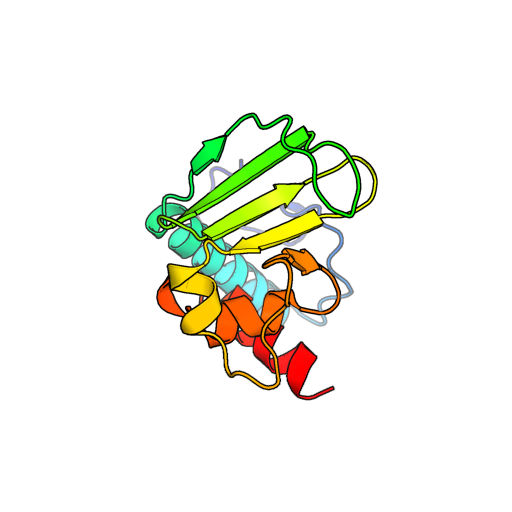 101 ? 5.492 3.066 -10.495 1.00 85.62 101 PHE A CA 1
ATOM 776 C C . PHE A 1 101 ? 4.428 4.158 -10.329 1.00 85.62 101 PHE A C 1
ATOM 778 O O . PHE A 1 101 ? 4.207 4.988 -11.204 1.00 85.62 101 PHE A O 1
ATOM 785 N N . CYS A 1 102 ? 3.762 4.156 -9.180 1.00 81.50 102 CYS A N 1
ATOM 786 C CA . CYS A 1 102 ? 2.765 5.139 -8.778 1.00 81.50 102 CYS A CA 1
ATOM 787 C C . CYS A 1 102 ? 3.273 5.875 -7.536 1.00 81.50 102 CYS A C 1
ATOM 789 O O . CYS A 1 102 ? 3.427 5.258 -6.483 1.00 81.50 102 CYS A O 1
ATOM 791 N N . GLU A 1 103 ? 3.518 7.176 -7.647 1.00 79.12 103 GLU A N 1
ATOM 792 C CA . GLU A 1 103 ? 4.031 7.999 -6.546 1.00 79.12 103 GLU A CA 1
ATOM 793 C C . GLU A 1 103 ? 3.062 8.096 -5.360 1.00 79.12 103 GLU A C 1
ATOM 795 O O . GLU A 1 103 ? 1.838 8.086 -5.538 1.00 79.12 103 GLU A O 1
ATOM 800 N N . GLU A 1 104 ? 3.627 8.175 -4.150 1.00 67.00 104 GLU A N 1
ATOM 801 C CA . GLU A 1 104 ? 2.902 8.285 -2.878 1.00 67.00 104 GLU A CA 1
ATOM 802 C C . GLU A 1 104 ? 1.995 9.519 -2.806 1.00 67.00 104 GLU A C 1
ATOM 804 O O . GLU A 1 104 ? 0.930 9.429 -2.204 1.00 67.00 104 GLU A O 1
ATOM 809 N N . ASP A 1 105 ? 2.357 10.626 -3.457 1.00 65.69 105 ASP A N 1
ATOM 810 C CA . ASP A 1 105 ? 1.616 11.889 -3.351 1.00 65.69 105 ASP A CA 1
ATOM 811 C C . ASP A 1 105 ? 0.550 12.076 -4.446 1.00 65.69 105 ASP A C 1
ATOM 813 O O . ASP A 1 105 ? -0.452 12.751 -4.220 1.00 65.69 105 ASP A O 1
ATOM 817 N N . GLU A 1 106 ? 0.707 11.439 -5.611 1.00 63.91 106 GLU A N 1
ATOM 818 C CA . GLU A 1 106 ? -0.169 11.685 -6.770 1.00 63.91 106 GLU A CA 1
ATOM 819 C C . GLU A 1 106 ? -0.999 10.462 -7.183 1.00 63.91 106 GLU A C 1
ATOM 821 O O . GLU A 1 106 ? -2.156 10.593 -7.583 1.00 63.91 106 GLU A O 1
ATOM 826 N N . CYS A 1 107 ? -0.441 9.251 -7.082 1.00 71.00 107 CYS A N 1
ATOM 827 C CA . CYS A 1 107 ? -1.007 8.079 -7.758 1.00 71.00 107 CYS A CA 1
ATOM 828 C C . CYS A 1 107 ? -1.352 6.908 -6.827 1.00 71.00 107 CYS A C 1
ATOM 830 O O . CYS A 1 107 ? -1.927 5.914 -7.278 1.00 71.00 107 CYS A O 1
ATOM 832 N N . TRP A 1 108 ? -1.068 6.993 -5.524 1.00 84.50 108 TRP A N 1
ATOM 833 C CA . TRP A 1 108 ? -1.418 5.923 -4.580 1.00 84.50 108 TRP A CA 1
ATOM 834 C C . TRP A 1 108 ? -2.933 5.679 -4.483 1.00 84.50 108 TRP A C 1
ATOM 836 O O . TRP A 1 108 ? -3.368 4.540 -4.295 1.00 84.50 108 TRP A O 1
ATOM 846 N N . ALA A 1 109 ? -3.744 6.731 -4.659 1.00 84.56 109 ALA A N 1
ATOM 847 C CA . ALA A 1 109 ? -5.198 6.626 -4.648 1.00 84.56 109 ALA A CA 1
ATOM 848 C C . ALA A 1 109 ? -5.687 5.681 -5.757 1.00 84.56 109 ALA A C 1
ATOM 850 O O . ALA A 1 109 ? -6.549 4.843 -5.509 1.00 84.56 109 ALA A O 1
ATOM 851 N N . ILE A 1 110 ? -5.071 5.719 -6.944 1.00 86.12 110 ILE A N 1
ATOM 852 C CA . ILE A 1 110 ? -5.385 4.813 -8.061 1.00 86.12 110 ILE A CA 1
ATOM 853 C C . ILE A 1 110 ? -5.180 3.351 -7.641 1.00 86.12 110 ILE A C 1
ATOM 855 O O . ILE A 1 110 ? -6.023 2.495 -7.921 1.00 86.12 110 ILE A O 1
ATOM 859 N N . VAL A 1 111 ? -4.096 3.061 -6.916 1.00 88.50 111 VAL A N 1
ATOM 860 C CA . VAL A 1 111 ? -3.810 1.718 -6.390 1.00 88.50 111 VAL A CA 1
ATOM 861 C C . VAL A 1 111 ? -4.857 1.305 -5.354 1.00 88.50 111 VAL A C 1
ATOM 863 O O . VAL A 1 111 ? -5.350 0.177 -5.408 1.00 88.50 111 VAL A O 1
ATOM 866 N N . ALA A 1 112 ? -5.253 2.217 -4.463 1.00 90.50 112 ALA A N 1
ATOM 867 C CA . ALA A 1 112 ? -6.288 1.970 -3.460 1.00 90.50 112 ALA A CA 1
ATOM 868 C C . ALA A 1 112 ? -7.676 1.718 -4.069 1.00 90.50 112 ALA A C 1
ATOM 870 O O . ALA A 1 112 ? -8.401 0.844 -3.595 1.00 90.50 112 ALA A O 1
ATOM 871 N N . PHE A 1 113 ? -8.031 2.421 -5.146 1.00 88.50 113 PHE A N 1
ATOM 872 C CA . PHE A 1 113 ? -9.275 2.189 -5.882 1.00 88.50 113 PHE A CA 1
ATOM 873 C C . PHE A 1 113 ? -9.251 0.897 -6.699 1.00 88.50 113 PHE A C 1
ATOM 875 O O . PHE A 1 113 ? -10.263 0.204 -6.780 1.00 88.50 113 PHE A O 1
ATOM 882 N N . THR A 1 114 ? -8.104 0.555 -7.287 1.00 90.06 114 THR A N 1
ATOM 883 C CA . THR A 1 114 ? -7.957 -0.666 -8.093 1.00 90.06 114 THR A CA 1
ATOM 884 C C . THR A 1 114 ? -7.937 -1.921 -7.214 1.00 90.06 114 THR A C 1
ATOM 886 O O . THR A 1 114 ? -8.458 -2.967 -7.606 1.00 90.06 114 THR A O 1
ATOM 889 N N . PHE A 1 115 ? -7.354 -1.834 -6.015 1.00 92.56 115 PHE A N 1
ATOM 890 C CA . PHE A 1 115 ? -7.177 -2.963 -5.098 1.00 92.56 115 PHE A CA 1
ATOM 891 C C . PHE A 1 115 ? -7.696 -2.653 -3.686 1.00 92.56 115 PHE A C 1
ATOM 893 O O . PHE A 1 115 ? -6.916 -2.682 -2.732 1.00 92.56 115 PHE A O 1
ATOM 900 N N . PRO A 1 116 ? -9.004 -2.390 -3.513 1.00 92.50 116 PRO A N 1
ATOM 901 C CA . PRO A 1 116 ? -9.555 -1.894 -2.250 1.00 92.50 116 PRO A CA 1
ATOM 902 C C . PRO A 1 116 ? -9.316 -2.837 -1.066 1.00 92.50 116 PRO A C 1
ATOM 904 O O . PRO A 1 116 ? -9.131 -2.370 0.054 1.00 92.50 116 PRO A O 1
ATOM 907 N N . ASP A 1 117 ? -9.255 -4.146 -1.308 1.00 93.06 117 ASP A N 1
ATOM 908 C CA . ASP A 1 117 ? -9.046 -5.158 -0.264 1.00 93.06 117 ASP A CA 1
ATOM 909 C C . ASP A 1 117 ? -7.636 -5.132 0.344 1.00 93.06 117 ASP A C 1
ATOM 911 O O . ASP A 1 117 ? -7.402 -5.735 1.388 1.00 93.06 117 ASP A O 1
ATOM 915 N N . LEU A 1 118 ? -6.686 -4.431 -0.284 1.00 92.81 118 LEU A N 1
ATOM 916 C CA . LEU A 1 118 ? -5.330 -4.266 0.245 1.00 92.81 118 LEU A CA 1
ATOM 917 C C . LEU A 1 118 ? -5.220 -3.097 1.229 1.00 92.81 118 LEU A C 1
ATOM 919 O O . LEU A 1 118 ? -4.165 -2.913 1.843 1.00 92.81 118 LEU A O 1
ATOM 923 N N . PHE A 1 119 ? -6.286 -2.310 1.380 1.00 93.19 119 PHE A N 1
ATOM 924 C CA . PHE A 1 119 ? -6.311 -1.061 2.131 1.00 93.19 119 PHE A CA 1
ATOM 925 C C . PHE A 1 119 ? -7.349 -1.090 3.248 1.00 93.19 119 PHE A C 1
ATOM 927 O O . PHE A 1 119 ? -8.396 -1.732 3.161 1.00 93.19 119 PHE A O 1
ATOM 934 N N . THR A 1 120 ? -7.063 -0.364 4.324 1.00 92.44 120 THR A N 1
ATOM 935 C CA . THR A 1 120 ? -8.019 -0.208 5.422 1.00 92.44 120 THR A CA 1
ATOM 936 C C . THR A 1 120 ? -9.206 0.648 4.990 1.00 92.44 120 THR A C 1
ATOM 938 O O . THR A 1 120 ? -9.159 1.373 3.991 1.00 92.44 120 THR A O 1
ATOM 941 N N . SER A 1 121 ? -10.303 0.606 5.744 1.00 89.88 121 SER A N 1
ATOM 942 C CA . SER A 1 121 ? -11.430 1.513 5.511 1.00 89.88 121 SER A CA 1
ATOM 943 C C . SER A 1 121 ? -11.005 2.987 5.580 1.00 89.88 121 SER A C 1
ATOM 945 O O . SER A 1 121 ? -11.488 3.806 4.798 1.00 89.88 121 SER A O 1
ATOM 947 N N . PHE A 1 122 ? -10.074 3.324 6.477 1.00 88.19 122 PHE A N 1
ATOM 948 C CA . PHE A 1 122 ? -9.525 4.671 6.622 1.00 88.19 122 PHE A CA 1
ATOM 949 C C . PHE A 1 122 ? -8.703 5.108 5.401 1.00 88.19 122 PHE A C 1
ATOM 951 O O . PHE A 1 122 ? -8.883 6.217 4.894 1.00 88.19 122 PHE A O 1
ATOM 958 N N . GLU A 1 123 ? -7.819 4.238 4.910 1.00 90.62 123 GLU A N 1
ATOM 959 C CA . GLU A 1 123 ? -6.997 4.515 3.727 1.00 90.62 123 GLU A CA 1
ATOM 960 C C . GLU A 1 123 ? -7.875 4.694 2.482 1.00 90.62 123 GLU A C 1
ATOM 962 O O . GLU A 1 123 ? -7.679 5.649 1.736 1.00 90.62 123 GLU A O 1
ATOM 967 N N . ARG A 1 124 ? -8.915 3.866 2.314 1.00 90.25 124 ARG A N 1
ATOM 968 C CA . ARG A 1 124 ? -9.881 4.004 1.210 1.00 90.25 124 ARG A CA 1
ATOM 969 C C . ARG A 1 124 ? -10.620 5.344 1.234 1.00 90.25 124 ARG A C 1
ATOM 971 O O . ARG A 1 124 ? -10.642 6.039 0.225 1.00 90.25 124 ARG A O 1
ATOM 978 N N . ARG A 1 125 ? -11.142 5.766 2.394 1.00 88.31 125 ARG A N 1
ATOM 979 C CA . ARG A 1 125 ? -11.767 7.100 2.542 1.00 88.31 125 ARG A CA 1
ATOM 980 C C . ARG A 1 125 ? -10.790 8.242 2.247 1.00 88.31 125 ARG A C 1
ATOM 982 O O . ARG A 1 125 ? -11.189 9.275 1.717 1.00 88.31 125 ARG A O 1
ATOM 989 N N . SER A 1 126 ? -9.517 8.071 2.600 1.00 86.50 126 SER A N 1
ATOM 990 C CA . SER A 1 126 ? -8.486 9.077 2.327 1.00 86.50 126 SER A CA 1
ATOM 991 C C . SER A 1 126 ? -8.199 9.186 0.828 1.00 86.50 126 SER A C 1
ATOM 993 O O . SER A 1 126 ? -8.157 10.299 0.311 1.00 86.50 126 SER A O 1
ATOM 995 N N . ALA A 1 127 ? -8.097 8.051 0.128 1.00 85.50 127 ALA A N 1
ATOM 996 C CA . ALA A 1 127 ? -7.963 8.009 -1.326 1.00 85.50 127 ALA A CA 1
ATOM 997 C C . ALA A 1 127 ? -9.172 8.647 -2.032 1.00 85.50 127 ALA A C 1
ATOM 999 O O . ALA A 1 127 ? -9.002 9.434 -2.958 1.00 85.50 127 ALA A O 1
ATOM 1000 N N . GLU A 1 128 ? -10.395 8.376 -1.561 1.00 84.06 128 GLU A N 1
ATOM 1001 C CA . GLU A 1 128 ? -11.613 8.994 -2.101 1.00 84.06 128 GLU A CA 1
ATOM 1002 C C . GLU A 1 128 ? -11.627 10.518 -1.991 1.00 84.06 128 GLU A C 1
ATOM 1004 O O . GLU A 1 128 ? -12.190 11.177 -2.863 1.00 84.06 128 GLU A O 1
ATOM 1009 N N . ARG A 1 129 ? -11.045 11.081 -0.927 1.00 83.00 129 ARG A N 1
ATOM 1010 C CA . ARG A 1 129 ? -10.956 12.534 -0.757 1.00 83.00 129 ARG A CA 1
ATOM 1011 C C . ARG A 1 129 ? -9.976 13.150 -1.752 1.00 83.00 129 ARG A C 1
ATOM 1013 O O . ARG A 1 129 ? -10.333 14.122 -2.392 1.00 83.00 129 ARG A O 1
ATOM 1020 N N . ILE A 1 130 ? -8.814 12.526 -1.941 1.00 76.69 130 ILE A N 1
ATOM 1021 C CA . ILE A 1 130 ? -7.782 12.999 -2.880 1.00 76.69 130 ILE A CA 1
ATOM 1022 C C . ILE A 1 130 ? -8.293 13.033 -4.327 1.00 76.69 130 ILE A C 1
ATOM 1024 O O . ILE A 1 130 ? -7.910 13.916 -5.074 1.00 76.69 130 ILE A O 1
ATOM 1028 N N . ILE A 1 131 ? -9.166 12.103 -4.732 1.00 70.88 131 ILE A N 1
ATOM 1029 C CA . ILE A 1 131 ? -9.735 12.096 -6.096 1.00 70.88 131 ILE A CA 1
ATOM 1030 C C . ILE A 1 131 ? -10.870 13.121 -6.277 1.00 70.88 131 ILE A C 1
ATOM 1032 O O . ILE A 1 131 ? -11.191 13.492 -7.405 1.00 70.88 131 ILE A O 1
ATOM 1036 N N . LYS A 1 132 ? -11.536 13.525 -5.190 1.00 65.56 132 LYS A N 1
ATOM 1037 C CA . LYS A 1 132 ? -12.651 14.485 -5.239 1.00 65.56 132 LYS A CA 1
ATOM 1038 C C . LYS A 1 132 ? -12.193 15.942 -5.154 1.00 65.56 132 LYS A C 1
ATOM 1040 O O . LYS A 1 132 ? -12.986 16.807 -5.528 1.00 65.56 132 LYS A O 1
ATOM 1045 N N . ASP A 1 133 ? -10.987 16.176 -4.645 1.00 54.50 133 ASP A N 1
ATOM 1046 C CA . ASP A 1 133 ? -10.318 17.481 -4.603 1.00 54.50 133 ASP A CA 1
ATOM 1047 C C . ASP A 1 133 ? -9.641 17.788 -5.953 1.00 54.50 133 ASP A C 1
ATOM 1049 O O . ASP A 1 133 ? -9.728 18.960 -6.391 1.00 54.50 133 ASP A O 1
#

Sequence (133 aa):
RIRQPVAEWTRSDFYGHCGELADEAAFRAKVLEQAEHAREKRALARQEVRSTAQTPWGPSQGATVFADGVTCHSTASHGGFHLSPERNCKVDARLRAADGFCEEDECWAIVAFTFPDLFTSFERRSAERIIKD

pLDDT: mean 81.44, std 13.72, range [44.69, 95.19]

Foldseek 3Di:
DDPDDLVPDDPVNDDDPDPDQPDPVSVSVVVVVVVQQVVLVVVLVWDKDAFQDQDPVGGFRIWTHLDVQWIWTDDPPFIWIAGDPVLLVLQDPVLRDPRRTATPPQRVLSVCVSCVSSHGPVVVVVSVVNVVD

Radius of gyration: 17.23 Å; chains: 1; bounding box: 34×31×50 Å

Secondary structure (DSSP, 8-state):
---S-GGG--GGG--S------SHHHHHHHHHHHHHHHHHHHHHTPEEE----EETTEE-SEEEEEETTEEEEE-SS-EEEEE-HHHHTTS-TTT--SSSEEETTTTHHHHHHH-GGGS-HHHHHHHHHHHH-